Protein AF-A0A4V2SXV9-F1 (afdb_monomer_lite)

Secondary structure (DSSP, 8-state):
-------HHHHHHHHHHHHTT--HHHHHHHTTS-HHHHHHHHHHTT-S-------

Foldseek 3Di:
DDCPPCDPVLLVVLLVCVVVVHDLCVSCVVVVHDSVVSVVVCVVVVVPPPPPPPD

pLDDT: mean 78.51, std 15.87, range [39.81, 90.56]

Structure (mmCIF, N/CA/C/O backbone):
data_AF-A0A4V2SXV9-F1
#
_entry.id   AF-A0A4V2SXV9-F1
#
loop_
_atom_site.group_PDB
_atom_site.id
_atom_site.type_symbol
_atom_site.label_atom_id
_atom_site.label_alt_id
_atom_site.label_comp_id
_atom_site.label_asym_id
_atom_site.label_entity_id
_atom_site.label_seq_id
_atom_site.pdbx_PDB_ins_code
_atom_site.Cartn_x
_atom_site.Cartn_y
_atom_site.Cartn_z
_atom_site.occupancy
_atom_site.B_iso_or_equiv
_atom_site.auth_seq_id
_atom_site.auth_comp_id
_atom_site.auth_asym_id
_atom_site.auth_atom_id
_atom_site.pdbx_PDB_model_num
ATOM 1 N N . MET A 1 1 ? 5.004 2.525 -23.773 1.00 42.22 1 MET A N 1
ATOM 2 C CA . MET A 1 1 ? 3.974 1.709 -23.092 1.00 42.22 1 MET A CA 1
ATOM 3 C C . MET A 1 1 ? 4.656 1.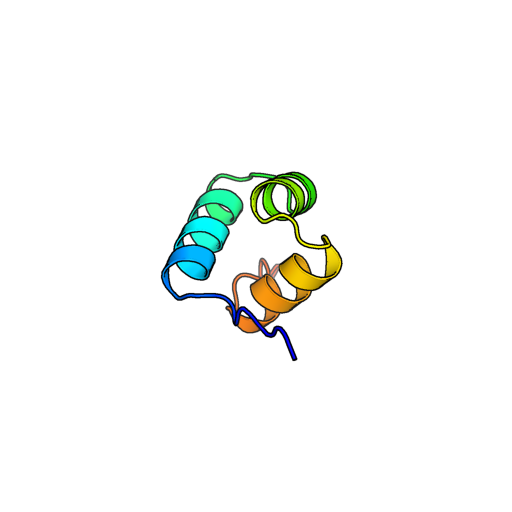034 -21.916 1.00 42.22 1 MET A C 1
ATOM 5 O O . MET A 1 1 ? 5.561 0.252 -22.145 1.00 42.22 1 MET A O 1
ATOM 9 N N . GLY A 1 2 ? 4.320 1.414 -20.686 1.00 46.12 2 GLY A N 1
ATOM 10 C CA . GLY A 1 2 ? 4.980 0.921 -19.470 1.00 46.12 2 GLY A CA 1
ATOM 11 C C . GLY A 1 2 ? 3.956 0.711 -18.365 1.00 46.12 2 GLY A C 1
ATOM 12 O O . GLY A 1 2 ? 4.055 1.290 -17.290 1.00 46.12 2 GLY A O 1
ATOM 13 N N . HIS A 1 3 ? 2.901 -0.043 -18.671 1.00 50.69 3 HIS A N 1
ATOM 14 C CA . HIS A 1 3 ? 2.018 -0.576 -17.646 1.00 50.69 3 HIS A CA 1
ATOM 15 C C . HIS A 1 3 ? 2.747 -1.756 -17.002 1.00 50.69 3 HIS A C 1
ATOM 17 O O . HIS A 1 3 ? 2.519 -2.907 -17.359 1.00 50.69 3 HIS A O 1
ATOM 23 N N . GLU A 1 4 ? 3.627 -1.477 -16.043 1.00 55.47 4 GLU A N 1
ATOM 24 C CA . GLU A 1 4 ? 3.946 -2.454 -15.001 1.00 55.47 4 GLU A CA 1
ATOM 25 C C . GLU A 1 4 ? 2.675 -2.612 -14.158 1.00 55.47 4 GLU A C 1
ATOM 27 O O . GLU A 1 4 ? 2.491 -1.990 -13.106 1.00 55.47 4 GLU A O 1
ATOM 32 N N . CYS A 1 5 ? 1.716 -3.332 -14.742 1.00 67.31 5 CYS A N 1
ATOM 33 C CA . CYS A 1 5 ? 0.443 -3.694 -14.161 1.00 67.31 5 CYS A CA 1
ATOM 34 C C . CYS A 1 5 ? 0.727 -4.233 -12.772 1.00 67.31 5 CYS A C 1
ATOM 36 O O . CYS A 1 5 ? 1.480 -5.191 -12.659 1.00 67.31 5 CYS A O 1
ATOM 38 N N . TRP A 1 6 ? 0.156 -3.593 -11.752 1.00 76.19 6 TRP A N 1
ATOM 39 C CA . TRP A 1 6 ? 0.104 -4.069 -10.375 1.00 76.19 6 TRP A CA 1
ATOM 40 C C . TRP A 1 6 ? 0.185 -5.595 -10.304 1.00 76.19 6 TRP A C 1
ATOM 42 O O . TRP A 1 6 ? -0.795 -6.294 -10.572 1.00 76.19 6 TRP A O 1
ATOM 52 N N . LEU A 1 7 ? 1.396 -6.086 -10.036 1.00 83.06 7 LEU A N 1
ATOM 53 C CA . LEU A 1 7 ? 1.674 -7.508 -9.977 1.00 83.06 7 LEU A CA 1
ATOM 54 C C . LEU A 1 7 ? 0.934 -8.080 -8.766 1.00 83.06 7 LEU A C 1
ATOM 56 O O . LEU A 1 7 ? 0.756 -7.377 -7.766 1.00 83.06 7 LEU A O 1
ATOM 60 N N . PRO A 1 8 ? 0.550 -9.363 -8.791 1.00 82.50 8 PRO A N 1
ATOM 61 C CA . PRO A 1 8 ? -0.114 -9.990 -7.651 1.00 82.50 8 PRO A CA 1
ATOM 62 C C . PRO A 1 8 ? 0.729 -9.923 -6.363 1.00 82.50 8 PRO A C 1
ATOM 64 O O . PRO A 1 8 ? 0.192 -9.924 -5.257 1.00 82.50 8 PRO A O 1
ATOM 67 N N . GLU A 1 9 ? 2.056 -9.839 -6.468 1.00 85.56 9 GLU A N 1
ATOM 68 C CA . GLU A 1 9 ? 2.937 -9.564 -5.327 1.00 85.56 9 GLU A CA 1
ATOM 69 C C . GLU A 1 9 ? 2.833 -8.121 -4.811 1.00 85.56 9 GLU A C 1
ATOM 71 O O . GLU A 1 9 ? 2.770 -7.917 -3.599 1.00 85.56 9 GLU A O 1
ATOM 76 N N . ALA A 1 10 ? 2.739 -7.135 -5.707 1.00 85.44 10 ALA A N 1
ATOM 77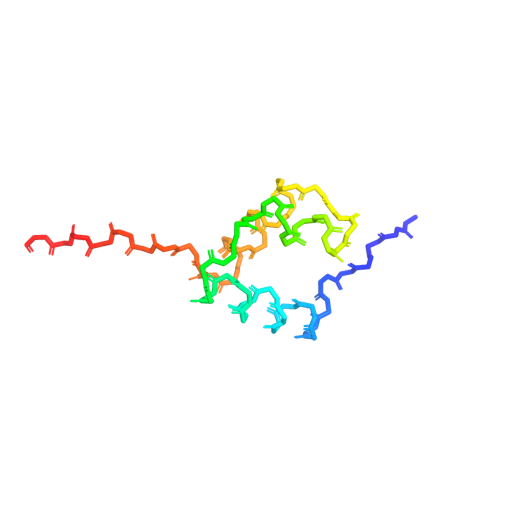 C CA . ALA A 1 10 ? 2.572 -5.730 -5.355 1.00 85.44 10 ALA A CA 1
ATOM 78 C C . ALA A 1 10 ? 1.211 -5.491 -4.697 1.00 85.44 10 ALA A C 1
ATOM 80 O O . ALA A 1 10 ? 1.138 -4.794 -3.689 1.00 85.44 10 ALA A O 1
ATOM 81 N N . ASP A 1 11 ? 0.152 -6.136 -5.194 1.00 87.81 11 ASP A N 1
ATOM 82 C CA . ASP A 1 11 ? -1.163 -6.102 -4.552 1.00 87.81 11 ASP A CA 1
ATOM 83 C C . ASP A 1 11 ? -1.114 -6.701 -3.147 1.00 87.81 11 ASP A C 1
ATOM 85 O O . ASP A 1 11 ? -1.634 -6.100 -2.210 1.00 87.81 11 ASP A O 1
ATOM 89 N N . ARG A 1 12 ? -0.451 -7.851 -2.960 1.00 89.50 12 ARG A N 1
ATOM 90 C CA . ARG A 1 12 ? -0.294 -8.459 -1.628 1.00 89.50 12 ARG A CA 1
ATOM 91 C C . ARG A 1 12 ? 0.474 -7.555 -0.669 1.00 89.50 12 ARG A C 1
ATOM 93 O O . ARG A 1 12 ? 0.036 -7.386 0.467 1.00 89.50 12 ARG A O 1
ATOM 100 N N . GLN A 1 13 ? 1.572 -6.949 -1.117 1.00 89.38 13 GLN A N 1
ATOM 101 C CA . GLN A 1 13 ? 2.337 -6.004 -0.303 1.00 89.38 13 GLN A CA 1
ATOM 102 C C . GLN A 1 13 ? 1.520 -4.750 0.035 1.00 89.38 13 GLN A C 1
ATOM 104 O O . GLN A 1 13 ? 1.488 -4.338 1.194 1.00 89.38 13 GLN A O 1
ATOM 109 N N . LEU A 1 14 ? 0.789 -4.194 -0.934 1.00 88.44 14 LEU A N 1
ATOM 110 C CA . LEU A 1 14 ? -0.105 -3.057 -0.724 1.00 88.44 14 LEU A CA 1
ATOM 111 C C . LEU A 1 14 ? -1.208 -3.396 0.284 1.00 88.44 14 LEU A C 1
ATOM 113 O O . LEU A 1 14 ? -1.440 -2.622 1.208 1.00 88.44 14 LEU A O 1
ATOM 117 N N . VAL A 1 15 ? -1.847 -4.565 0.165 1.00 88.62 15 VAL A N 1
ATOM 118 C CA . VAL A 1 15 ? -2.846 -5.051 1.133 1.00 88.62 15 VAL A CA 1
ATOM 119 C C . VAL A 1 15 ? -2.230 -5.169 2.524 1.00 88.62 15 VAL A C 1
ATOM 121 O O . VAL A 1 15 ? -2.845 -4.733 3.496 1.00 88.62 15 VAL A O 1
ATOM 124 N N . GLN A 1 16 ? -1.040 -5.762 2.629 1.00 90.38 16 GLN A N 1
ATOM 125 C CA . GLN A 1 16 ? -0.369 -5.997 3.904 1.00 90.38 16 GLN A CA 1
ATOM 126 C C . GLN A 1 16 ? -0.019 -4.677 4.601 1.00 90.38 16 GLN A C 1
ATOM 128 O O . GLN A 1 16 ? -0.374 -4.492 5.765 1.00 90.38 16 GLN A O 1
ATOM 133 N N . GLN A 1 17 ? 0.613 -3.741 3.888 1.00 88.94 17 GLN A N 1
ATOM 134 C CA . GLN A 1 17 ? 0.966 -2.426 4.428 1.00 88.94 17 GLN A CA 1
ATOM 135 C C . GLN A 1 17 ? -0.285 -1.614 4.785 1.00 88.94 17 GLN A C 1
ATOM 137 O O . GLN A 1 17 ? -0.378 -1.072 5.887 1.00 88.94 17 GLN A O 1
ATOM 142 N N . TYR A 1 18 ? -1.298 -1.616 3.915 1.00 87.56 18 TYR A N 1
ATOM 143 C CA . TYR A 1 18 ? -2.558 -0.916 4.166 1.00 87.56 18 TYR A CA 1
ATOM 144 C C . TYR A 1 18 ? -3.302 -1.477 5.391 1.00 87.56 18 TYR A C 1
ATOM 146 O O . TYR A 1 18 ? -3.810 -0.717 6.215 1.00 87.56 18 TYR A O 1
ATOM 154 N N . LYS A 1 19 ? -3.331 -2.808 5.566 1.00 86.06 19 LYS A N 1
ATOM 155 C CA . LYS A 1 19 ? -3.908 -3.462 6.757 1.00 86.06 19 LYS A CA 1
ATOM 156 C C . LYS A 1 19 ? -3.094 -3.214 8.025 1.00 86.06 19 LYS A C 1
ATOM 158 O O . LYS A 1 19 ? -3.682 -3.131 9.098 1.00 86.06 19 LYS A O 1
ATOM 163 N N . SER A 1 20 ? -1.778 -3.068 7.900 1.00 89.00 20 SER A N 1
ATOM 164 C CA . SER A 1 20 ? -0.892 -2.709 9.010 1.00 89.00 20 SER A CA 1
ATOM 165 C C . SER A 1 20 ? -1.048 -1.249 9.460 1.00 89.00 20 SER A C 1
ATOM 167 O O . SER A 1 20 ? -0.455 -0.864 10.463 1.00 89.00 20 SER A O 1
ATOM 169 N N . GLY A 1 21 ? -1.837 -0.436 8.745 1.00 87.75 21 GLY A N 1
ATOM 170 C CA . GLY A 1 21 ? -2.055 0.976 9.061 1.00 87.75 21 GLY A CA 1
ATOM 171 C C . GLY A 1 21 ? -1.006 1.923 8.479 1.00 87.75 21 GLY A C 1
ATOM 172 O O . GLY A 1 21 ? -0.954 3.077 8.892 1.00 87.75 21 GLY A O 1
ATOM 173 N N . VAL A 1 22 ? -0.187 1.457 7.529 1.00 89.19 22 VAL A N 1
ATOM 174 C CA . VAL A 1 22 ? 0.765 2.309 6.804 1.00 89.19 22 VAL A CA 1
ATOM 175 C C . VAL A 1 22 ? -0.007 3.310 5.942 1.00 89.19 22 VAL A C 1
ATOM 177 O O . VAL A 1 22 ? -1.004 2.956 5.303 1.00 89.19 22 VAL A O 1
ATOM 180 N N . ASP A 1 23 ? 0.451 4.563 5.921 1.00 88.69 23 ASP A N 1
ATOM 181 C CA . ASP A 1 23 ? -0.185 5.598 5.114 1.00 88.69 23 ASP A CA 1
ATOM 182 C C . ASP A 1 23 ? 0.000 5.342 3.614 1.00 88.69 23 ASP A C 1
ATOM 184 O O . ASP A 1 23 ? 1.035 4.872 3.143 1.00 88.69 23 ASP A O 1
ATOM 188 N N . VAL A 1 24 ? -1.017 5.696 2.835 1.00 86.75 24 VAL A N 1
ATOM 189 C CA . VAL A 1 24 ? -1.044 5.481 1.385 1.00 86.75 24 VAL A CA 1
ATOM 190 C C . VAL A 1 24 ? 0.085 6.2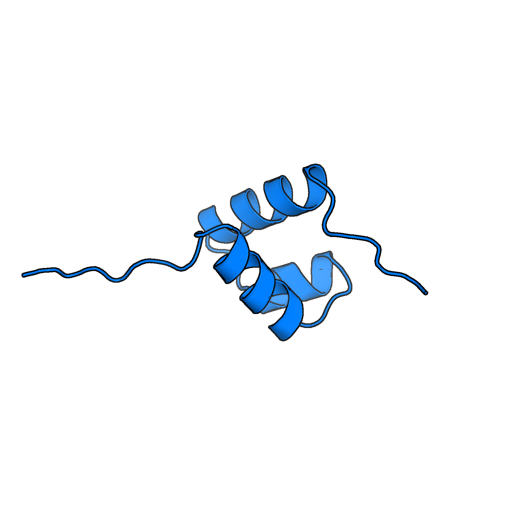38 0.673 1.00 86.75 24 VAL A C 1
ATOM 192 O O . VAL A 1 24 ? 0.525 5.797 -0.387 1.00 86.75 24 VAL A O 1
ATOM 195 N N . ALA A 1 25 ? 0.559 7.354 1.237 1.00 90.06 25 ALA A N 1
ATOM 196 C CA . ALA A 1 25 ? 1.699 8.105 0.723 1.00 90.06 25 ALA A CA 1
ATOM 197 C C . ALA A 1 25 ? 3.033 7.372 0.921 1.00 90.06 25 ALA A C 1
ATOM 199 O O . ALA A 1 25 ? 3.852 7.342 0.004 1.00 90.06 25 ALA A O 1
ATOM 200 N N . GLU A 1 26 ? 3.227 6.726 2.069 1.00 90.56 26 GLU A N 1
ATOM 201 C CA . GLU A 1 26 ? 4.407 5.895 2.348 1.00 90.56 26 GLU A CA 1
ATOM 202 C C . GLU A 1 26 ? 4.424 4.659 1.445 1.00 90.56 26 GLU A C 1
ATOM 204 O O . GLU A 1 26 ? 5.432 4.352 0.810 1.00 90.56 26 GLU A O 1
ATOM 209 N N . ILE A 1 27 ? 3.264 4.011 1.293 1.00 89.31 27 ILE A N 1
ATOM 210 C CA . ILE A 1 27 ? 3.077 2.901 0.352 1.00 89.31 27 ILE A CA 1
ATOM 211 C C . ILE A 1 27 ? 3.441 3.367 -1.067 1.00 89.31 27 ILE A C 1
ATOM 213 O O . ILE A 1 27 ? 4.228 2.728 -1.760 1.00 89.31 27 ILE A O 1
ATOM 217 N N . ALA A 1 28 ? 2.921 4.517 -1.502 1.00 90.38 28 ALA A N 1
ATOM 218 C CA . ALA A 1 28 ? 3.189 5.062 -2.830 1.00 90.38 28 ALA A CA 1
ATOM 219 C C . ALA A 1 28 ? 4.680 5.334 -3.078 1.00 90.38 28 ALA A C 1
ATOM 221 O O . ALA A 1 28 ? 5.191 4.946 -4.129 1.00 90.38 28 ALA A O 1
ATOM 222 N N . GLN A 1 29 ? 5.378 5.917 -2.100 1.00 90.06 29 GLN A N 1
ATOM 223 C CA . GLN A 1 29 ? 6.828 6.116 -2.158 1.00 90.06 29 GLN A CA 1
ATOM 224 C C . GLN A 1 29 ? 7.574 4.782 -2.257 1.00 90.06 29 GLN A C 1
ATOM 226 O O . GLN A 1 29 ? 8.447 4.640 -3.111 1.00 90.06 29 GLN A O 1
ATOM 231 N N . SER A 1 30 ? 7.180 3.781 -1.464 1.00 87.06 30 SER A N 1
ATOM 232 C CA . SER A 1 30 ? 7.801 2.452 -1.493 1.00 87.06 30 SER A CA 1
ATOM 233 C C . SER A 1 30 ? 7.633 1.742 -2.841 1.00 87.06 30 SER A C 1
ATOM 235 O O . SER A 1 30 ? 8.512 0.984 -3.241 1.00 87.06 30 SER A O 1
ATOM 237 N N . PHE A 1 31 ? 6.524 1.982 -3.544 1.00 85.12 31 PHE A N 1
ATOM 238 C CA . PHE A 1 31 ? 6.276 1.451 -4.889 1.00 85.12 31 PHE A CA 1
ATOM 239 C C . PHE A 1 31 ? 6.774 2.367 -6.020 1.00 85.12 31 PHE A C 1
ATOM 241 O O . PHE A 1 31 ? 6.596 2.023 -7.189 1.00 85.12 31 PHE A O 1
ATOM 248 N N . GLY A 1 32 ? 7.339 3.542 -5.716 1.00 87.25 32 GLY A N 1
ATOM 249 C CA . GLY A 1 32 ? 7.730 4.532 -6.728 1.00 87.25 32 GLY A CA 1
ATOM 250 C C . GLY A 1 32 ? 6.553 5.045 -7.569 1.00 87.25 32 GLY A C 1
ATOM 251 O O . GLY A 1 32 ? 6.719 5.408 -8.735 1.00 87.25 32 GLY A O 1
ATOM 252 N N . ARG A 1 33 ? 5.337 5.035 -7.013 1.00 85.38 33 ARG A N 1
ATOM 253 C CA . ARG A 1 33 ? 4.105 5.451 -7.698 1.00 85.38 33 ARG A CA 1
ATOM 254 C C . ARG A 1 33 ? 3.481 6.667 -7.030 1.00 85.38 33 ARG A C 1
ATOM 256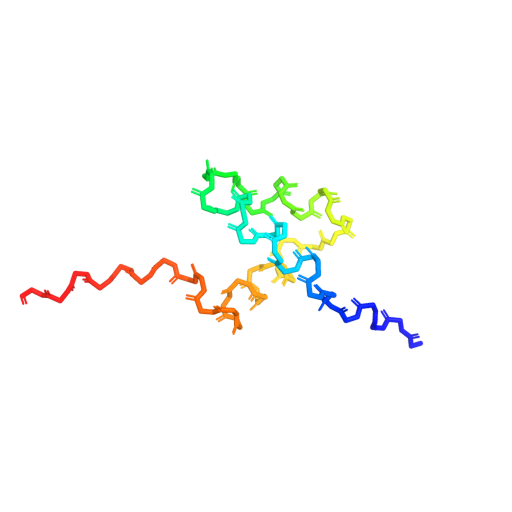 O O . ARG A 1 33 ? 3.831 7.065 -5.928 1.00 85.38 33 ARG A O 1
ATOM 263 N N . THR A 1 34 ? 2.512 7.273 -7.709 1.00 89.19 34 THR A N 1
ATOM 264 C CA . THR A 1 34 ? 1.728 8.365 -7.132 1.00 89.19 34 THR A CA 1
ATOM 265 C C . THR A 1 34 ? 0.699 7.833 -6.139 1.00 89.19 34 THR A C 1
ATOM 267 O O . THR A 1 34 ? 0.098 6.775 -6.342 1.00 89.19 34 THR A O 1
ATOM 270 N N . VAL A 1 35 ? 0.424 8.613 -5.091 1.00 90.12 35 VAL A N 1
ATOM 271 C CA . VAL A 1 35 ? -0.614 8.304 -4.088 1.00 90.12 35 VAL A CA 1
ATOM 272 C C . VAL A 1 35 ? -1.972 8.052 -4.748 1.00 90.12 35 VAL A C 1
ATOM 274 O O . VAL A 1 35 ? -2.713 7.156 -4.349 1.00 90.12 35 VAL A O 1
ATOM 277 N N . SER A 1 36 ? -2.283 8.802 -5.806 1.00 87.88 36 SER A N 1
ATOM 278 C CA . SER A 1 36 ? -3.499 8.644 -6.608 1.00 87.88 36 SER A CA 1
ATOM 279 C C . SER A 1 36 ? -3.601 7.255 -7.243 1.00 87.88 36 SER A C 1
ATOM 281 O O . SER A 1 36 ? -4.664 6.641 -7.186 1.00 87.88 36 SER A O 1
ATOM 283 N N . ALA A 1 37 ? -2.503 6.723 -7.792 1.00 87.75 37 ALA A N 1
ATOM 284 C CA . ALA A 1 37 ? -2.478 5.382 -8.376 1.00 87.75 37 ALA A CA 1
ATOM 285 C C . ALA A 1 37 ? -2.703 4.295 -7.313 1.00 87.75 37 ALA A C 1
ATOM 287 O O . ALA A 1 37 ? -3.461 3.353 -7.551 1.00 87.75 37 ALA A O 1
ATOM 288 N N . VAL A 1 38 ? -2.103 4.455 -6.127 1.00 88.38 38 VAL A N 1
ATOM 289 C CA . VAL A 1 38 ? -2.316 3.549 -4.987 1.00 88.38 38 VAL A CA 1
ATOM 290 C C . VAL A 1 38 ? -3.766 3.610 -4.510 1.00 88.38 38 VAL A C 1
ATOM 292 O O . VAL A 1 38 ? -4.388 2.569 -4.337 1.00 88.38 38 VAL A O 1
ATOM 295 N N . ARG A 1 39 ? -4.354 4.805 -4.364 1.00 87.38 39 ARG A N 1
ATOM 296 C CA . ARG A 1 39 ? -5.769 4.975 -3.980 1.00 87.38 39 ARG A CA 1
ATOM 297 C C . ARG A 1 39 ? -6.727 4.319 -4.966 1.00 87.38 39 ARG A C 1
ATOM 299 O O . ARG A 1 39 ? -7.634 3.608 -4.536 1.00 87.38 39 ARG A O 1
ATOM 306 N N . THR A 1 40 ? -6.515 4.529 -6.264 1.00 87.12 40 THR A N 1
ATOM 307 C CA . THR A 1 40 ? -7.298 3.854 -7.305 1.00 87.12 40 THR A CA 1
ATOM 308 C C . THR A 1 40 ? -7.164 2.344 -7.166 1.00 87.12 40 THR A C 1
ATOM 310 O O . THR A 1 40 ? -8.179 1.653 -7.163 1.00 87.12 40 THR A O 1
ATOM 313 N N . ARG A 1 41 ? -5.945 1.825 -6.953 1.00 87.75 41 ARG A N 1
ATOM 314 C CA . ARG A 1 41 ? -5.730 0.384 -6.789 1.00 87.75 41 ARG A CA 1
ATOM 315 C C . ARG A 1 41 ? -6.379 -0.179 -5.527 1.00 87.75 41 ARG A C 1
ATOM 317 O O . ARG A 1 41 ? -7.039 -1.205 -5.611 1.00 87.75 41 ARG A O 1
ATOM 324 N N . VAL A 1 42 ? -6.260 0.502 -4.388 1.00 86.88 42 VAL A N 1
ATOM 325 C CA . VAL A 1 42 ? -6.951 0.164 -3.129 1.00 86.88 42 VAL A CA 1
ATOM 326 C C . VAL A 1 42 ? -8.466 0.088 -3.353 1.00 86.88 42 VAL A C 1
ATOM 328 O O . VAL A 1 42 ? -9.111 -0.836 -2.859 1.00 86.88 42 VAL A O 1
ATOM 331 N N . GLY A 1 43 ? -9.030 1.018 -4.133 1.00 85.00 43 GLY A N 1
ATOM 332 C CA . GLY A 1 43 ? -10.428 0.975 -4.568 1.00 85.00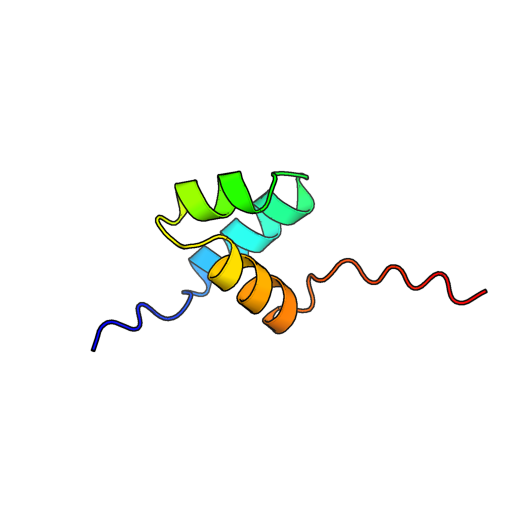 43 GLY A CA 1
ATOM 333 C C . GLY A 1 43 ? -10.744 -0.242 -5.440 1.00 85.00 43 GLY A C 1
ATOM 334 O O . GLY A 1 43 ? -11.686 -0.972 -5.145 1.00 85.00 43 GLY A O 1
ATOM 335 N N . THR A 1 44 ? -9.924 -0.518 -6.460 1.00 85.06 44 THR A N 1
ATOM 336 C CA . THR A 1 44 ? -10.070 -1.693 -7.340 1.00 85.06 44 THR A CA 1
ATOM 337 C C . THR A 1 44 ? -9.972 -3.020 -6.580 1.00 85.06 44 THR A C 1
ATOM 339 O O . THR A 1 44 ? -10.697 -3.956 -6.897 1.00 85.06 44 THR A O 1
ATOM 342 N N . LEU A 1 45 ? -9.113 -3.103 -5.561 1.00 83.44 45 LEU A N 1
ATOM 343 C CA . LEU A 1 45 ? -8.943 -4.284 -4.708 1.00 83.44 45 LEU A CA 1
ATOM 344 C C . LEU A 1 45 ? -10.048 -4.431 -3.647 1.00 83.44 45 LEU A C 1
ATOM 346 O O . LEU A 1 45 ? -10.014 -5.375 -2.860 1.00 83.44 45 LEU A O 1
ATOM 350 N N . GLY A 1 46 ? -10.999 -3.493 -3.567 1.00 83.31 46 GLY A N 1
ATOM 351 C CA . GLY A 1 46 ? -12.048 -3.505 -2.543 1.00 83.31 46 GLY A CA 1
ATOM 352 C C . GLY A 1 46 ? -11.519 -3.295 -1.119 1.00 83.31 46 GLY A C 1
ATOM 353 O O . GLY A 1 46 ? -12.219 -3.571 -0.148 1.00 83.31 46 GLY A O 1
ATOM 354 N N . LEU A 1 47 ? -10.287 -2.797 -0.981 1.00 75.25 47 LEU A N 1
ATOM 355 C CA . LEU A 1 47 ? -9.650 -2.487 0.301 1.00 75.25 47 LEU A CA 1
ATOM 356 C C . LEU A 1 47 ? -10.094 -1.139 0.856 1.00 75.25 47 LEU A C 1
ATOM 358 O O . LEU A 1 47 ? -9.745 -0.812 1.991 1.00 75.25 47 LEU A O 1
ATOM 362 N N . GLN A 1 48 ? -10.844 -0.350 0.074 1.00 66.94 48 GLN A N 1
ATOM 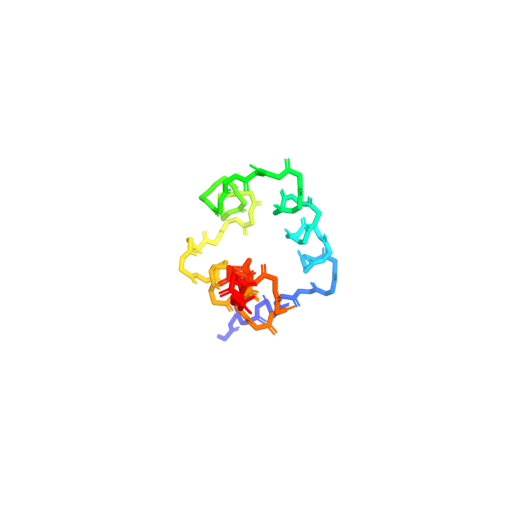363 C CA . GLN A 1 48 ? -11.502 0.847 0.576 1.00 66.94 48 GLN A CA 1
ATOM 364 C C . GLN A 1 48 ? -12.222 0.474 1.860 1.00 66.94 48 GLN A C 1
ATOM 366 O O . GLN A 1 48 ? -13.153 -0.330 1.856 1.00 66.94 48 GLN A O 1
ATOM 371 N N . ARG A 1 49 ? -11.736 1.049 2.965 1.00 57.84 49 ARG A N 1
ATOM 372 C CA . ARG A 1 49 ? -12.302 0.891 4.295 1.00 57.84 49 ARG A CA 1
ATOM 373 C C . ARG A 1 49 ? -13.762 1.290 4.187 1.00 57.84 49 ARG A C 1
ATOM 375 O O . ARG A 1 49 ? -14.091 2.474 4.231 1.00 57.84 49 ARG A O 1
ATOM 382 N N . ARG A 1 50 ? -14.631 0.301 3.980 1.00 50.50 50 ARG A N 1
ATOM 383 C CA . ARG A 1 50 ? -16.069 0.479 3.984 1.00 50.50 50 ARG A CA 1
ATOM 384 C C . ARG A 1 50 ? -16.365 0.944 5.401 1.00 50.50 50 ARG A C 1
ATOM 386 O O . ARG A 1 50 ? -16.525 0.129 6.304 1.00 50.50 50 ARG A O 1
ATOM 393 N N . LYS A 1 51 ? -16.425 2.260 5.619 1.00 49.31 51 LYS A N 1
ATOM 394 C CA . LYS A 1 51 ? -17.188 2.827 6.726 1.00 49.31 51 LYS A CA 1
ATOM 395 C C . LYS A 1 51 ? -18.655 2.556 6.398 1.00 49.31 51 LYS A C 1
ATOM 397 O O . LYS A 1 51 ? -19.404 3.449 6.042 1.00 49.31 51 LYS A O 1
ATOM 402 N N . THR A 1 52 ? -19.044 1.286 6.433 1.00 46.16 52 THR A N 1
ATOM 403 C CA . THR A 1 52 ? -20.439 0.887 6.532 1.00 46.16 52 THR A CA 1
ATOM 404 C C . THR A 1 52 ? -20.755 0.795 8.004 1.00 46.16 52 THR A C 1
ATOM 406 O O . THR A 1 52 ? -21.021 -0.272 8.542 1.00 46.16 52 THR A O 1
ATOM 409 N N . THR A 1 53 ? -20.789 1.948 8.652 1.00 48.34 53 THR A N 1
ATOM 410 C CA . THR A 1 53 ? -21.844 2.130 9.636 1.00 48.34 53 THR A CA 1
ATOM 411 C C . THR A 1 53 ? -23.142 2.079 8.828 1.00 48.34 53 THR A C 1
ATOM 413 O O . THR A 1 53 ? -23.551 3.068 8.230 1.00 48.34 53 THR A O 1
ATOM 416 N N . LYS A 1 54 ? -23.701 0.878 8.663 1.00 47.03 54 LYS A N 1
ATOM 417 C CA . LYS A 1 54 ? -25.121 0.725 8.360 1.00 47.03 54 LYS A CA 1
ATOM 418 C C . LYS A 1 54 ? -25.737 0.560 9.742 1.00 47.03 54 LYS A C 1
ATOM 420 O O . LYS A 1 54 ? -25.310 -0.344 10.459 1.00 47.03 54 LYS A O 1
ATOM 425 N N . GLY A 1 55 ? -26.522 1.562 10.129 1.00 39.81 55 GLY A N 1
ATOM 426 C CA . GLY A 1 55 ? -27.134 1.665 11.450 1.00 39.81 55 GLY A CA 1
ATOM 427 C C . GLY A 1 55 ? -28.226 0.644 11.693 1.00 39.81 55 GLY A C 1
ATOM 428 O O . GLY A 1 55 ? -28.340 -0.314 10.894 1.00 39.81 55 GLY A O 1
#

Radius of gyration: 11.97 Å; chains: 1; bounding box: 35×19×34 Å

Sequence (55 aa):
MGHECWLPEADRQLVQQYKSGVDVAEIAQSFGRTVSAVRTRVGTLGLQRRKTTKG